Protein 4F25 (pdb70)

InterPro domains:
  IPR000504 RNA recognition motif domain [PF00076] (13-82)
  IPR000504 RNA recognition motif domain [PF00076] (101-167)
  IPR000504 RNA recognition motif domain [PF00076] (193-261)
  IPR000504 RNA recognition motif domain [PF00076] (296-363)
  IPR000504 RNA recognition motif domain [PS50102] (11-89)
  IPR000504 RNA recognition motif domain [PS50102] (99-175)
  IPR000504 RNA recognition motif domain [PS50102] (191-268)
  IPR000504 RNA recognition motif domain [PS50102] (294-370)
  IPR000504 RNA recognition motif domain [SM00360] (12-85)
  IPR000504 RNA recognition motif domain [SM00360] (100-171)
  IPR000504 RNA recognition motif domain [SM00360] (192-264)
  IPR000504 RNA recognition motif domain [SM00360] (295-366)
  IPR002004 Polyadenylate-binding protein/Hyperplastic disc protein, C-terminal [PF00658] (549-614)
  IPR002004 Polyadenylate-binding protein/Hyperplastic disc protein, C-terminal [PS51309] (542-619)
  IPR002004 Polyadenylate-binding protein/Hyperplastic disc protein, C-terminal [SM00517] (554-617)
  IPR003954 RNA recognition motif domain, eukaryotic-type [SM00361] (100-171)
  IPR003954 RNA recognition motif domain, eukaryotic-type [SM00361] (192-264)
  IPR003954 RNA recognition motif domain, eukaryotic-type [SM00361] (295-366)
  IPR006515 Polyadenylate binding protein, human types 1, 2, 3, 4 [TIGR01628] (11-615)
  IPR012677 Nucleotide-binding alpha-beta plait domain superfamily [G3DSA:3.30.70.330] (2-92)

B-factor: mean 39.49, std 15.29, range [21.18, 107.57]

Structure (mmCIF, N/CA/C/O backbone):
data_4F25
#
_entry.id   4F25
#
_cell.length_a   50.653
_cell.length_b   50.653
_cell.length_c   63.447
_cell.angle_alpha   90.00
_cell.angle_beta   90.00
_cell.angle_gamma   120.00
#
_symmetry.space_group_name_H-M   'P 31 2 1'
#
loop_
_entity.id
_entity.type
_entity.pdbx_description
1 polymer 'Polyadenylate-binding protein 1'
2 water water
#
loop_
_atom_site.group_PDB
_atom_site.id
_atom_site.type_symbol
_atom_site.label_atom_id
_atom_site.label_alt_id
_atom_site.label_comp_id
_atom_site.label_asym_id
_atom_site.label_entity_id
_atom_site.label_seq_id
_atom_site.pdbx_PDB_ins_code
_atom_site.Cartn_x
_atom_site.Cartn_y
_atom_site.Cartn_z
_atom_site.occupancy
_atom_site.B_iso_or_equiv
_atom_site.auth_seq_id
_atom_site.auth_comp_id
_atom_site.auth_asym_id
_atom_site.auth_atom_id
_atom_site.pdbx_PDB_model_num
ATOM 1 N N . SER A 1 5 ? 23.637 -27.621 8.728 1.00 42.13 98 SER A N 1
ATOM 2 C CA . SER A 1 5 ? 23.320 -26.555 7.727 1.00 39.84 98 SER A CA 1
ATOM 3 C C . SER A 1 5 ? 24.586 -25.828 7.274 1.00 37.81 98 SER A C 1
ATOM 4 O O . SER A 1 5 ? 25.518 -25.606 8.061 1.00 38.14 98 SER A O 1
ATOM 7 N N . GLY A 1 6 ? 24.608 -25.490 5.992 1.00 35.41 99 GLY A N 1
ATOM 8 C CA . GLY A 1 6 ? 25.707 -24.755 5.391 1.00 32.60 99 GLY A CA 1
ATOM 9 C C . GLY A 1 6 ? 25.348 -23.299 5.192 1.00 30.71 99 GLY A C 1
ATOM 10 O O . GLY A 1 6 ? 25.948 -22.633 4.365 1.00 30.13 99 GLY A O 1
ATOM 11 N N . ASN A 1 7 ? 24.377 -22.798 5.954 1.00 31.35 100 ASN A N 1
ATOM 12 C CA . ASN A 1 7 ? 23.919 -21.409 5.811 1.00 30.54 100 ASN A CA 1
ATOM 13 C C . ASN A 1 7 ? 24.747 -20.446 6.655 1.00 29.34 100 ASN A C 1
ATOM 14 O O . ASN A 1 7 ? 24.918 -20.674 7.852 1.00 29.62 100 ASN A O 1
ATOM 19 N N . ILE A 1 8 ? 25.246 -19.371 6.042 1.00 27.28 101 ILE A N 1
ATOM 20 C CA . ILE A 1 8 ? 25.923 -18.310 6.798 1.00 25.78 101 ILE A CA 1
ATOM 21 C C . ILE A 1 8 ? 25.286 -16.952 6.532 1.00 25.37 101 ILE A C 1
ATOM 22 O O . ILE A 1 8 ? 24.716 -16.743 5.468 1.00 24.33 101 ILE A O 1
ATOM 27 N N . PHE A 1 9 ? 25.354 -16.052 7.514 1.00 25.17 102 PHE A N 1
ATOM 28 C CA . PHE A 1 9 ? 25.035 -14.643 7.265 1.00 25.58 102 PHE A CA 1
ATOM 29 C C . PHE A 1 9 ? 26.288 -13.809 7.438 1.00 25.78 102 PHE A C 1
ATOM 30 O O . PHE A 1 9 ? 27.193 -14.180 8.194 1.00 25.79 102 PHE A O 1
ATOM 38 N N . ILE A 1 10 ? 26.336 -12.693 6.722 1.00 26.57 103 ILE A N 1
ATOM 39 C CA . ILE A 1 10 ? 27.509 -11.840 6.680 1.00 27.59 103 ILE A CA 1
ATOM 40 C C . ILE A 1 10 ? 26.986 -10.448 6.948 1.00 28.99 103 ILE A C 1
ATOM 41 O O . ILE A 1 10 ? 26.127 -9.968 6.208 1.00 29.90 103 ILE A O 1
ATOM 46 N N . LYS A 1 11 ? 27.511 -9.806 7.989 1.00 30.09 104 LYS A N 1
ATOM 47 C CA . LYS A 1 11 ? 27.002 -8.527 8.450 1.00 32.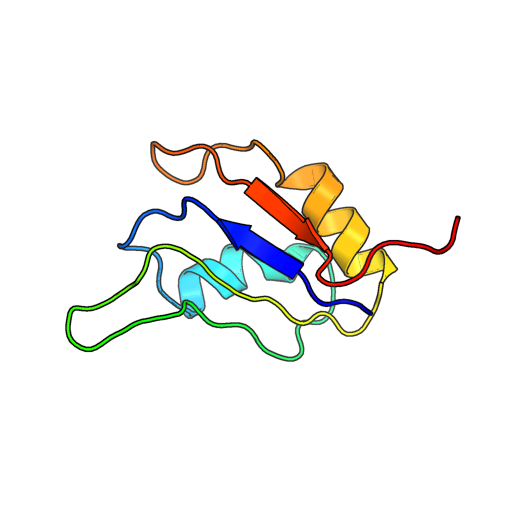01 104 LYS A CA 1
ATOM 48 C C . LYS A 1 11 ? 28.071 -7.457 8.321 1.00 33.74 104 LYS A C 1
ATOM 49 O O . LYS A 1 11 ? 29.260 -7.761 8.220 1.00 32.68 104 LYS A O 1
ATOM 55 N N . ASN A 1 12 ? 27.632 -6.199 8.294 1.00 36.75 105 ASN A N 1
ATOM 56 C CA . ASN A 1 12 ? 28.535 -5.069 8.124 1.00 39.47 105 ASN A CA 1
ATOM 57 C C . ASN A 1 12 ? 29.263 -5.058 6.772 1.00 39.57 105 ASN A C 1
ATOM 58 O O . ASN A 1 12 ? 30.417 -4.622 6.672 1.00 40.37 105 ASN A O 1
ATOM 63 N N . LEU A 1 13 ? 28.570 -5.544 5.740 1.00 39.62 106 LEU A N 1
ATOM 64 C CA . LEU A 1 13 ? 29.009 -5.429 4.350 1.00 40.36 106 LEU A CA 1
ATOM 65 C C . LEU A 1 13 ? 28.915 -4.006 3.861 1.00 42.89 106 LEU A C 1
ATOM 66 O O . LEU A 1 13 ? 27.917 -3.328 4.123 1.00 44.29 106 LEU A O 1
ATOM 71 N N . ASP A 1 14 ? 29.932 -3.567 3.121 1.00 44.26 107 ASP A N 1
ATOM 72 C CA . ASP A 1 14 ? 29.845 -2.316 2.372 1.00 46.92 107 ASP A CA 1
ATOM 73 C C . ASP A 1 14 ? 28.638 -2.429 1.431 1.00 46.83 107 ASP A C 1
ATOM 74 O O . ASP A 1 14 ? 28.398 -3.487 0.836 1.00 44.94 107 ASP A O 1
ATOM 79 N N . LYS A 1 15 ? 27.874 -1.348 1.318 1.00 48.75 108 LYS A N 1
ATOM 80 C CA . LYS A 1 15 ? 26.602 -1.377 0.588 1.00 49.49 108 LYS A CA 1
ATOM 81 C C . LYS A 1 15 ? 26.778 -1.378 -0.928 1.00 49.67 108 LYS A C 1
ATOM 82 O O . LYS A 1 15 ? 25.801 -1.545 -1.663 1.00 50.26 108 LYS A O 1
ATOM 88 N N . SER A 1 16 ? 28.017 -1.190 -1.385 1.00 49.76 109 SER A N 1
ATOM 89 C CA . SER A 1 16 ? 28.348 -1.304 -2.806 1.00 50.09 109 SER A CA 1
ATOM 90 C C . SER A 1 16 ? 28.605 -2.748 -3.257 1.00 47.71 109 SER A C 1
ATOM 91 O O . SER A 1 16 ? 28.724 -2.993 -4.459 1.00 48.34 109 SER A O 1
ATOM 94 N N . ILE A 1 17 ? 28.710 -3.693 -2.318 1.00 45.28 110 ILE A N 1
ATOM 95 C CA . ILE A 1 17 ? 28.845 -5.120 -2.678 1.00 43.16 110 ILE A CA 1
ATOM 96 C C . ILE A 1 17 ? 27.504 -5.631 -3.182 1.00 42.00 110 ILE A C 1
ATOM 97 O O . ILE A 1 17 ? 26.481 -5.437 -2.532 1.00 42.53 110 ILE A O 1
ATOM 102 N N . ASP A 1 18 ? 27.519 -6.242 -4.364 1.00 40.74 111 ASP A N 1
ATOM 103 C CA . ASP A 1 18 ? 26.330 -6.820 -4.966 1.00 39.49 111 ASP A CA 1
ATOM 104 C C . ASP A 1 18 ? 26.426 -8.345 -4.930 1.00 36.52 111 ASP A C 1
ATOM 105 O O . ASP A 1 18 ? 27.411 -8.875 -4.425 1.00 34.25 111 ASP A O 1
ATOM 110 N N . ASN A 1 19 ? 25.417 -9.046 -5.454 1.00 35.60 112 ASN A N 1
ATOM 111 C CA . ASN A 1 19 ? 25.403 -10.517 -5.396 1.00 33.72 112 ASN A CA 1
ATOM 112 C C . ASN A 1 19 ? 26.641 -11.184 -6.017 1.00 32.97 112 ASN A C 1
ATOM 113 O O . ASN A 1 19 ? 27.168 -12.150 -5.467 1.00 31.12 112 ASN A O 1
ATOM 118 N N . LYS A 1 20 ? 27.098 -10.666 -7.158 1.00 34.16 113 LYS A N 1
ATOM 119 C CA . LYS A 1 20 ? 28.253 -11.244 -7.849 1.00 34.34 113 LYS A CA 1
ATOM 120 C C . LYS A 1 20 ? 29.551 -11.071 -7.056 1.00 33.23 113 LYS A C 1
ATOM 121 O O . LYS A 1 20 ? 30.358 -11.996 -6.988 1.00 31.76 113 LYS A O 1
ATOM 127 N N . ALA A 1 21 ? 29.751 -9.883 -6.484 1.00 33.85 114 ALA A N 1
ATOM 128 C CA . ALA A 1 21 ? 30.872 -9.636 -5.580 1.00 33.65 114 ALA A CA 1
ATOM 129 C C . ALA A 1 21 ? 30.821 -10.554 -4.350 1.00 32.14 114 ALA A C 1
ATOM 130 O O . ALA A 1 21 ? 31.847 -11.072 -3.929 1.00 30.75 114 ALA A O 1
ATOM 132 N N . LEU A 1 22 ? 29.628 -10.772 -3.791 1.00 31.87 115 LEU A N 1
ATOM 133 C CA . LEU A 1 22 ? 29.465 -11.706 -2.668 1.00 30.60 115 LEU A CA 1
ATOM 134 C C . LEU A 1 22 ? 29.843 -13.132 -3.063 1.00 29.94 115 LEU A C 1
ATOM 135 O O . LEU A 1 22 ? 30.600 -13.799 -2.338 1.00 28.94 115 LEU A O 1
ATOM 140 N N . TYR A 1 23 ? 29.341 -13.583 -4.218 1.00 30.03 116 TYR A N 1
ATOM 141 C CA . TYR A 1 23 ? 29.669 -14.913 -4.752 1.00 29.28 116 TYR A CA 1
ATOM 142 C C . TYR A 1 23 ? 31.169 -15.035 -4.913 1.00 29.64 116 TYR A C 1
ATOM 143 O O . TYR A 1 23 ? 31.758 -16.030 -4.500 1.00 28.96 116 TYR A O 1
ATOM 152 N N . ASP A 1 24 ? 31.780 -14.033 -5.542 1.00 30.85 117 ASP A N 1
ATOM 153 C CA . ASP A 1 24 ? 33.229 -14.045 -5.746 1.00 32.09 117 ASP A CA 1
ATOM 154 C C . ASP A 1 24 ? 34.028 -14.137 -4.439 1.00 31.56 117 ASP A C 1
ATOM 155 O O . ASP A 1 24 ? 35.079 -14.752 -4.407 1.00 32.67 117 ASP A O 1
ATOM 160 N N . THR A 1 25 ? 33.525 -13.532 -3.372 1.00 31.18 118 THR A N 1
ATOM 161 C CA . THR A 1 25 ? 34.193 -13.579 -2.068 1.00 30.49 118 THR A CA 1
ATOM 162 C C . THR A 1 25 ? 34.079 -14.976 -1.410 1.00 28.90 118 THR A C 1
ATOM 163 O O . THR A 1 25 ? 35.012 -15.441 -0.746 1.00 29.58 118 THR A O 1
ATOM 167 N N . PHE A 1 26 ? 32.953 -15.645 -1.604 1.00 25.41 119 PHE A N 1
ATOM 168 C CA . PHE A 1 26 ? 32.672 -16.880 -0.850 1.00 24.07 119 PHE A CA 1
ATOM 169 C C . PHE A 1 26 ? 32.758 -18.202 -1.617 1.00 22.91 119 PHE A C 1
ATOM 170 O O . PHE A 1 26 ? 32.759 -19.279 -1.001 1.00 21.94 119 PHE A O 1
ATOM 178 N N . SER A 1 27 ? 32.885 -18.134 -2.943 1.00 22.90 120 SER A N 1
ATOM 179 C CA . SER A 1 27 ? 32.907 -19.346 -3.782 1.00 23.13 120 SER A CA 1
ATOM 180 C C . SER A 1 27 ? 34.135 -20.214 -3.522 1.00 23.45 120 SER A C 1
ATOM 181 O O . SER A 1 27 ? 34.119 -21.421 -3.810 1.00 23.21 120 SER A O 1
ATOM 184 N N . ALA A 1 28 ? 35.184 -19.597 -2.975 1.00 22.95 121 ALA A N 1
ATOM 185 C CA . ALA A 1 28 ? 36.385 -20.327 -2.548 1.00 24.63 121 ALA A CA 1
ATOM 186 C C . ALA A 1 28 ? 36.106 -21.534 -1.625 1.00 24.41 121 ALA A C 1
ATOM 187 O O . ALA A 1 28 ? 36.772 -22.570 -1.737 1.00 24.88 121 ALA A O 1
ATOM 189 N N . PHE A 1 29 ? 35.123 -21.397 -0.732 1.00 23.48 122 PHE A N 1
ATOM 190 C CA . PHE A 1 29 ? 35.006 -22.282 0.443 1.00 23.23 122 PHE A CA 1
ATOM 191 C C . PHE A 1 29 ? 34.204 -23.556 0.208 1.00 23.88 122 PHE A C 1
ATOM 192 O O . PHE A 1 29 ? 34.319 -24.527 0.966 1.00 24.55 122 PHE A O 1
ATOM 200 N N . GLY A 1 30 ? 33.412 -23.574 -0.855 1.00 23.45 123 GLY A N 1
ATOM 201 C CA . GLY A 1 30 ? 32.590 -24.740 -1.148 1.00 24.92 123 GLY A CA 1
ATOM 202 C C . GLY A 1 30 ? 31.593 -24.459 -2.238 1.00 25.64 123 GLY A C 1
ATOM 203 O O . GLY A 1 30 ? 31.598 -23.390 -2.851 1.00 25.16 123 GLY A O 1
ATOM 204 N N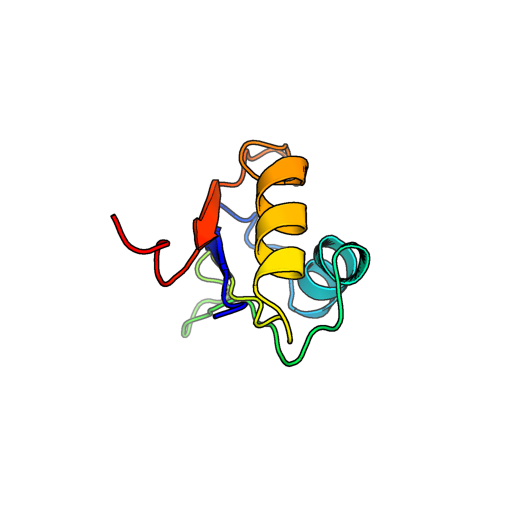 . ASN A 1 31 ? 30.747 -25.442 -2.489 1.00 26.20 124 ASN A N 1
ATOM 205 C CA . ASN A 1 31 ? 29.691 -25.328 -3.469 1.00 28.15 124 ASN A CA 1
ATOM 206 C C . ASN A 1 31 ? 28.606 -24.415 -2.938 1.00 26.87 124 ASN A C 1
ATOM 207 O O . ASN A 1 31 ? 28.027 -24.692 -1.894 1.00 27.24 124 ASN A O 1
ATOM 212 N N . ILE A 1 32 ? 28.337 -23.333 -3.663 1.00 26.51 125 ILE A N 1
ATOM 213 C CA . ILE A 1 32 ? 27.311 -22.366 -3.258 1.00 25.47 125 ILE A CA 1
ATOM 214 C C . ILE A 1 32 ? 25.998 -22.695 -3.981 1.00 26.46 125 ILE A C 1
ATOM 215 O O . ILE A 1 32 ? 25.955 -22.786 -5.220 1.00 26.53 125 ILE A O 1
ATOM 220 N N . LEU A 1 33 ? 24.951 -22.881 -3.182 1.00 26.72 126 LEU A N 1
ATOM 221 C CA . LEU A 1 33 ? 23.596 -23.137 -3.660 1.00 28.24 126 LEU A CA 1
ATOM 222 C C . LEU A 1 33 ? 22.884 -21.837 -3.995 1.00 28.40 126 LEU A C 1
ATOM 223 O O . LEU A 1 33 ? 22.219 -21.723 -5.023 1.00 28.79 126 LEU A O 1
ATOM 228 N N . SER A 1 34 ? 22.990 -20.869 -3.096 1.00 27.38 127 SER A N 1
ATOM 229 C CA . SER A 1 34 ? 22.459 -19.549 -3.384 1.00 28.54 127 SER A CA 1
ATOM 230 C C . SER A 1 34 ? 23.202 -18.520 -2.567 1.00 28.43 127 SER A C 1
ATOM 231 O O . SER A 1 34 ? 23.868 -18.837 -1.571 1.00 26.65 127 SER A O 1
ATOM 234 N N . CYS A 1 35 ? 23.087 -17.271 -2.979 1.00 30.27 128 CYS A 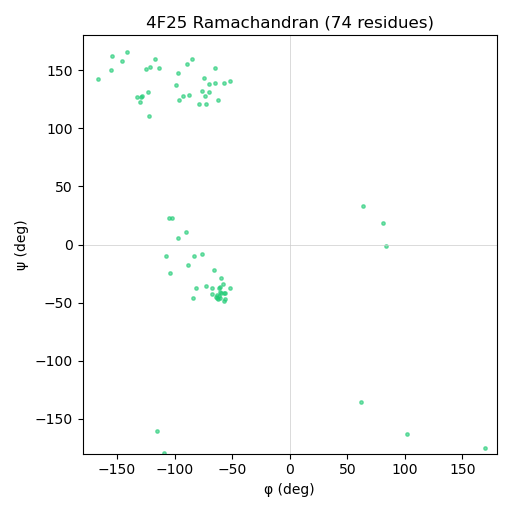N 1
ATOM 235 C CA . CYS A 1 35 ? 23.645 -16.217 -2.170 1.00 32.71 128 CYS A CA 1
ATOM 236 C C . CYS A 1 35 ? 23.125 -14.898 -2.626 1.00 33.14 128 CYS A C 1
ATOM 237 O O . CYS A 1 35 ? 22.902 -14.678 -3.814 1.00 34.78 128 CYS A O 1
ATOM 240 N N . LYS A 1 36 ? 22.885 -14.027 -1.666 1.00 32.85 129 LYS A N 1
ATOM 241 C CA . LYS A 1 36 ? 22.264 -12.763 -1.972 1.00 33.76 129 LYS A CA 1
ATOM 242 C C . LYS A 1 36 ? 22.607 -11.723 -0.941 1.00 33.35 129 LYS A C 1
ATOM 243 O O . LYS A 1 36 ? 22.836 -12.041 0.228 1.00 31.86 129 LYS A O 1
ATOM 249 N N . VAL A 1 37 ? 22.638 -10.479 -1.399 1.00 34.08 130 VAL A N 1
ATOM 250 C CA . VAL A 1 37 ? 22.697 -9.332 -0.530 1.00 34.47 130 VAL A CA 1
ATOM 251 C C . VAL A 1 37 ? 21.256 -8.905 -0.299 1.00 36.73 130 VAL A C 1
ATOM 252 O O . VAL A 1 37 ? 20.501 -8.717 -1.252 1.00 37.14 130 VAL A O 1
ATOM 256 N N . VAL A 1 38 ? 20.870 -8.761 0.964 1.00 37.50 131 VAL A N 1
ATOM 257 C CA . VAL A 1 38 ? 19.504 -8.348 1.273 1.00 39.91 131 VAL A CA 1
ATOM 258 C C . VAL A 1 38 ? 19.328 -6.843 1.024 1.00 42.32 131 VAL A C 1
ATOM 259 O O . VAL A 1 38 ? 20.163 -6.022 1.442 1.00 42.78 131 VAL A O 1
ATOM 263 N N . CYS A 1 39 ? 18.245 -6.502 0.324 1.00 44.44 132 CYS A N 1
ATOM 264 C CA A CYS A 1 39 ? 17.972 -5.113 -0.019 0.50 46.88 132 CYS A CA 1
ATOM 265 C CA B CYS A 1 39 ? 17.960 -5.124 -0.085 0.50 46.80 132 CYS A CA 1
ATOM 266 C C . CYS A 1 39 ? 16.511 -4.742 0.194 1.00 49.28 132 CYS A C 1
ATOM 267 O O . CYS A 1 39 ? 15.627 -5.600 0.175 1.00 49.40 132 CYS A O 1
ATOM 272 N N . ASP A 1 40 ? 16.276 -3.450 0.427 1.00 51.90 133 ASP A N 1
ATOM 273 C CA . ASP A 1 40 ? 14.930 -2.914 0.584 1.00 55.00 133 ASP A CA 1
ATOM 274 C C . ASP A 1 40 ? 14.675 -1.948 -0.571 1.00 57.27 133 ASP A C 1
ATOM 275 O O . ASP A 1 40 ? 15.380 -1.999 -1.585 1.00 56.37 133 ASP A O 1
ATOM 280 N N . GLU A 1 41 ? 13.690 -1.063 -0.418 1.00 60.47 134 GLU A N 1
ATOM 281 C CA . GLU A 1 41 ? 13.340 -0.107 -1.472 1.00 63.25 134 GLU A CA 1
ATOM 282 C C . GLU A 1 41 ? 14.515 0.812 -1.830 1.00 63.38 134 GLU A C 1
ATOM 283 O O . GLU A 1 41 ? 14.623 1.278 -2.970 1.00 64.84 134 GLU A O 1
ATOM 289 N N . ASN A 1 42 ? 15.388 1.060 -0.855 1.00 62.32 135 ASN A N 1
ATOM 290 C CA . ASN A 1 42 ? 16.474 2.026 -1.004 1.00 62.80 135 ASN A CA 1
ATOM 291 C C . ASN A 1 42 ? 17.858 1.412 -1.205 1.00 59.96 135 ASN A C 1
ATOM 292 O O . ASN A 1 42 ? 18.869 2.058 -0.917 1.00 60.64 135 ASN A O 1
ATOM 297 N N . GLY A 1 43 ? 17.900 0.173 -1.690 1.00 57.25 136 GLY A N 1
ATOM 298 C CA . GLY A 1 43 ? 19.159 -0.489 -2.022 1.00 54.07 136 GLY A CA 1
ATOM 299 C C . GLY A 1 43 ? 19.602 -1.486 -0.966 1.00 51.36 136 GLY A C 1
ATOM 300 O O . GLY A 1 43 ? 18.801 -1.900 -0.115 1.00 51.28 136 GLY A O 1
ATOM 301 N N . SER A 1 44 ? 20.881 -1.861 -1.015 1.00 48.68 137 SER A N 1
ATOM 302 C CA . SER A 1 44 ? 21.456 -2.827 -0.072 1.00 45.71 137 SER A CA 1
ATOM 303 C C . SER A 1 44 ? 21.170 -2.447 1.382 1.00 45.80 137 SER A C 1
ATOM 304 O O . SER A 1 44 ? 21.196 -1.266 1.756 1.00 47.15 137 SER A O 1
ATOM 307 N N . LYS A 1 45 ? 20.878 -3.459 2.188 1.00 43.56 138 LYS A N 1
ATOM 308 C CA . LYS A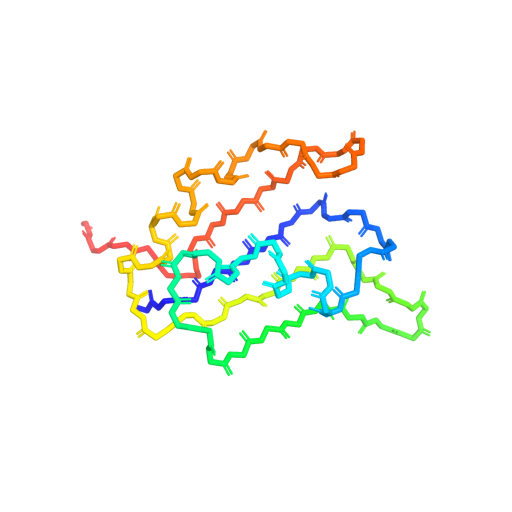 1 45 ? 20.701 -3.264 3.617 1.00 43.68 138 LYS A CA 1
ATOM 309 C C . LYS A 1 45 ? 21.989 -3.600 4.394 1.00 41.24 138 LYS A C 1
ATOM 310 O O . LYS A 1 45 ? 22.020 -3.572 5.629 1.00 41.84 138 LYS A O 1
ATOM 316 N N . GLY A 1 46 ? 23.059 -3.887 3.660 1.00 42.00 139 GLY A N 1
ATOM 317 C CA . GLY A 1 46 ? 24.377 -4.052 4.272 1.00 39.97 139 GLY A CA 1
ATOM 318 C C . GLY A 1 46 ? 24.632 -5.407 4.895 1.00 37.21 139 GLY A C 1
ATOM 319 O O . GLY A 1 46 ? 25.540 -5.548 5.733 1.00 37.51 139 GLY A O 1
ATOM 320 N N . TYR A 1 47 ? 23.832 -6.405 4.513 1.00 35.09 140 TYR A N 1
ATOM 321 C CA A TYR A 1 47 ? 24.102 -7.779 4.930 0.50 32.58 140 TYR A CA 1
ATOM 322 C CA B TYR A 1 47 ? 24.072 -7.786 4.952 0.50 32.97 140 TYR A CA 1
ATOM 323 C C . TYR A 1 47 ? 23.756 -8.802 3.857 1.00 31.57 140 TYR A C 1
ATOM 324 O O . TYR A 1 47 ? 23.018 -8.508 2.924 1.00 32.10 140 TYR A O 1
ATOM 341 N N . GLY A 1 48 ? 24.334 -10.000 3.979 1.00 30.38 141 GLY A N 1
ATOM 342 C CA . GLY A 1 48 ? 24.150 -11.015 2.968 1.00 29.50 141 GLY A CA 1
ATOM 343 C C . GLY A 1 48 ? 24.007 -12.407 3.522 1.00 28.37 141 GLY A C 1
ATOM 344 O O . GLY A 1 48 ? 24.274 -12.662 4.704 1.00 27.39 141 GLY A O 1
ATOM 345 N N . PHE A 1 49 ? 23.545 -13.296 2.650 1.00 28.27 142 PHE A N 1
ATOM 346 C CA A PHE A 1 49 ? 23.351 -14.706 2.990 0.50 27.28 142 PHE A CA 1
ATOM 347 C CA B PHE A 1 49 ? 23.357 -14.688 2.992 0.50 27.77 142 PHE A CA 1
ATOM 348 C C . PHE A 1 49 ? 24.086 -15.548 1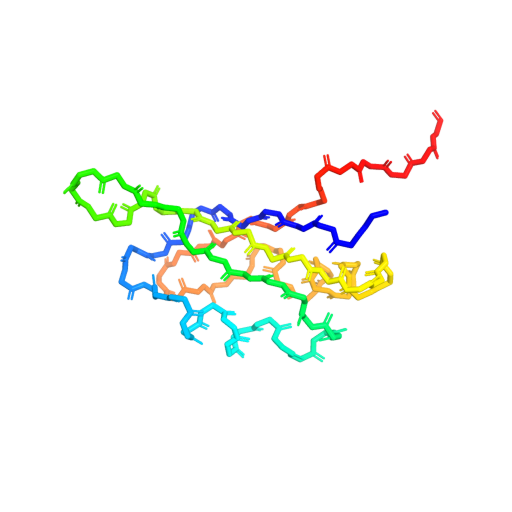.956 1.00 26.74 142 PHE A C 1
ATOM 349 O O . PHE A 1 49 ? 24.062 -15.236 0.762 1.00 26.97 142 PHE A O 1
ATOM 364 N N . VAL A 1 50 ? 24.735 -16.610 2.408 1.00 25.05 143 VAL A N 1
ATOM 365 C CA . VAL A 1 50 ? 25.323 -17.585 1.486 1.00 24.43 143 VAL A CA 1
ATOM 366 C C . VAL A 1 50 ? 24.906 -18.956 1.998 1.00 24.28 143 VAL A C 1
ATOM 367 O O . VAL A 1 50 ? 25.084 -19.270 3.181 1.00 24.14 143 VAL A O 1
ATOM 371 N N . HIS A 1 51 ? 24.318 -19.738 1.104 1.00 25.02 144 HIS A N 1
ATOM 372 C CA A HIS A 1 51 ? 23.891 -21.103 1.408 0.50 26.22 144 HIS A CA 1
ATOM 373 C CA B HIS A 1 51 ? 23.902 -21.096 1.413 0.50 26.46 144 HIS A CA 1
ATOM 374 C C . HIS A 1 51 ? 24.864 -22.078 0.763 1.00 26.17 144 HIS A C 1
ATOM 375 O O . HIS A 1 51 ? 24.851 -22.257 -0.460 1.00 26.99 144 HIS A O 1
ATOM 388 N N . PHE A 1 52 ? 25.735 -22.695 1.567 1.00 26.66 145 PHE A N 1
ATOM 389 C CA . PHE A 1 52 ? 26.639 -23.707 1.023 1.00 26.58 145 PHE A CA 1
ATOM 390 C C . PHE A 1 52 ? 25.953 -25.050 1.096 1.00 28.60 145 PHE A C 1
ATOM 391 O O . PHE A 1 52 ? 25.102 -25.269 1.949 1.00 29.98 145 PHE A O 1
ATOM 399 N N . GLU A 1 53 ? 26.370 -25.964 0.229 1.00 29.46 146 GLU A N 1
ATOM 400 C CA . GLU A 1 53 ? 25.906 -27.352 0.266 1.00 32.05 146 GLU A CA 1
ATOM 401 C C . GLU A 1 53 ? 26.272 -28.070 1.585 1.00 32.33 146 GLU A C 1
ATOM 402 O O . GLU A 1 53 ? 25.491 -28.868 2.097 1.00 34.30 146 GLU A O 1
ATOM 408 N N . THR A 1 54 ? 27.460 -27.792 2.131 1.00 30.77 147 THR A N 1
ATOM 409 C CA . THR A 1 54 ? 27.900 -28.456 3.355 1.00 31.51 147 THR A CA 1
ATOM 410 C C . THR A 1 54 ? 28.219 -27.535 4.526 1.00 30.73 147 THR A C 1
ATOM 411 O O . THR A 1 54 ? 28.606 -26.366 4.344 1.00 27.88 147 THR A O 1
ATOM 415 N N . GLN A 1 55 ? 28.057 -28.094 5.726 1.00 32.59 148 GLN A N 1
ATOM 416 C CA . GLN A 1 55 ? 28.451 -27.450 6.980 1.00 33.80 148 GLN A CA 1
ATOM 417 C C . GLN A 1 55 ? 29.946 -27.137 7.017 1.00 31.55 148 GLN A C 1
ATOM 418 O O . GLN A 1 55 ? 30.349 -26.062 7.454 1.00 30.21 148 GLN A O 1
ATOM 424 N N . GLU A 1 56 ? 30.765 -28.073 6.540 1.00 31.59 149 GLU A N 1
ATOM 425 C CA . GLU A 1 56 ? 32.212 -27.880 6.536 1.00 30.54 149 GLU A CA 1
ATOM 426 C C . GLU A 1 56 ? 32.620 -26.671 5.700 1.00 28.14 149 GLU A C 1
ATOM 427 O O . GLU A 1 56 ? 33.553 -25.946 6.071 1.00 27.48 149 GLU A O 1
ATOM 433 N N . ALA A 1 57 ? 31.912 -26.435 4.592 1.00 26.81 150 ALA A N 1
ATOM 434 C CA . ALA A 1 57 ? 32.194 -25.258 3.759 1.00 25.73 150 ALA A CA 1
ATOM 435 C C . ALA A 1 57 ? 31.921 -23.980 4.525 1.00 25.03 150 ALA A C 1
ATOM 436 O O . ALA A 1 57 ? 32.721 -23.040 4.470 1.00 24.65 150 ALA A O 1
ATOM 438 N N . ALA A 1 58 ? 30.778 -23.945 5.214 1.00 25.48 151 ALA A N 1
ATOM 439 C CA . ALA A 1 58 ? 30.415 -22.798 6.071 1.00 25.48 151 ALA A CA 1
ATOM 440 C C . ALA A 1 58 ? 31.487 -22.515 7.143 1.00 25.87 151 ALA A C 1
ATOM 441 O O . ALA A 1 58 ? 31.840 -21.354 7.390 1.00 25.51 151 ALA A O 1
ATOM 443 N N . GLU A 1 59 ? 32.024 -23.575 7.748 1.00 26.45 152 GLU A N 1
ATOM 444 C CA . GLU A 1 59 ? 33.045 -23.436 8.781 1.00 27.68 152 GLU A CA 1
ATOM 445 C C . GLU A 1 59 ? 34.346 -22.898 8.203 1.00 26.28 152 GLU A C 1
ATOM 446 O O . GLU A 1 59 ? 35.020 -22.114 8.852 1.00 26.68 152 GLU A O 1
ATOM 452 N N . ARG A 1 60 ? 34.696 -23.330 6.987 1.00 25.38 153 ARG A N 1
ATOM 453 C CA . ARG A 1 60 ? 35.881 -22.813 6.292 1.00 23.61 153 ARG A CA 1
ATOM 454 C C . ARG A 1 60 ? 35.703 -21.324 6.011 1.00 23.34 153 ARG A C 1
ATOM 455 O O . ARG A 1 60 ? 36.627 -20.535 6.198 1.00 22.92 153 ARG A O 1
ATOM 463 N N . ALA A 1 61 ? 34.508 -20.946 5.562 1.00 21.30 154 ALA A N 1
ATOM 464 C CA . ALA A 1 61 ? 34.202 -19.528 5.281 1.00 22.74 154 ALA A CA 1
ATOM 465 C C . ALA A 1 61 ? 34.329 -18.643 6.533 1.00 23.43 154 ALA A C 1
ATOM 466 O O . ALA A 1 61 ? 34.922 -17.540 6.494 1.00 24.44 154 ALA A O 1
ATOM 468 N N . ILE A 1 62 ? 33.767 -19.122 7.640 1.00 25.20 155 ILE A N 1
ATOM 469 C CA . ILE A 1 62 ? 33.821 -18.404 8.928 1.00 26.76 155 ILE A CA 1
ATOM 470 C C . ILE A 1 62 ? 35.260 -18.271 9.402 1.00 28.78 155 ILE A C 1
ATOM 471 O O . ILE A 1 62 ? 35.689 -17.185 9.797 1.00 29.43 155 ILE A O 1
ATOM 476 N N . GLU A 1 63 ? 36.012 -19.367 9.332 1.00 30.03 156 GLU A N 1
ATOM 477 C CA . GLU A 1 63 ? 37.401 -19.373 9.787 1.00 32.92 156 GLU A CA 1
ATOM 478 C C . GLU A 1 63 ? 38.203 -18.287 9.068 1.00 33.81 156 GLU A C 1
ATOM 479 O O . GLU A 1 63 ? 38.937 -17.534 9.696 1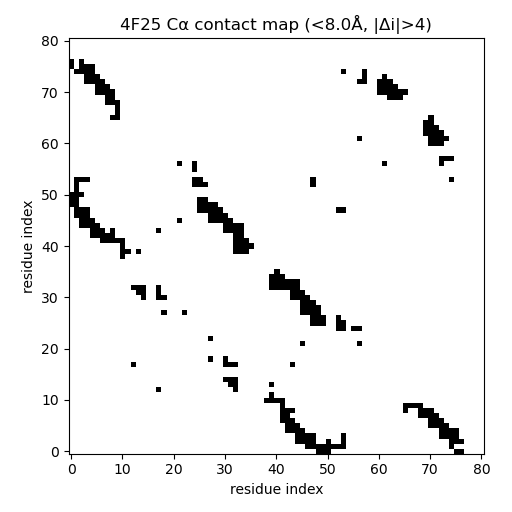.00 34.31 156 GLU A O 1
ATOM 485 N N . LYS A 1 64 ? 38.047 -18.205 7.749 1.00 25.86 157 LYS A N 1
ATOM 486 C CA . LYS A 1 64 ? 38.849 -17.288 6.931 1.00 28.69 157 LYS A CA 1
ATOM 487 C C . LYS A 1 64 ? 38.331 -15.844 6.933 1.00 28.09 157 LYS A C 1
ATOM 488 O O . LYS A 1 64 ? 39.124 -14.904 6.917 1.00 30.33 157 LYS A O 1
ATOM 494 N N . MET A 1 65 ? 37.015 -15.673 6.937 1.00 26.74 158 MET A N 1
ATOM 495 C CA . MET A 1 65 ? 36.394 -14.371 6.645 1.00 27.35 158 MET A CA 1
ATOM 496 C C . MET A 1 65 ? 35.843 -13.598 7.840 1.00 26.70 158 MET A C 1
ATOM 497 O O . MET A 1 65 ? 35.681 -12.368 7.762 1.00 28.30 158 MET A O 1
ATOM 502 N N . ASN A 1 66 ? 35.508 -14.296 8.924 1.00 25.93 159 ASN A N 1
ATOM 503 C CA . ASN A 1 66 ? 34.942 -13.612 10.092 1.00 26.04 159 ASN A CA 1
ATOM 504 C C . ASN A 1 66 ? 35.961 -12.609 10.657 1.00 28.55 159 ASN A C 1
ATOM 505 O O . ASN A 1 66 ? 37.093 -12.974 10.958 1.00 29.18 159 ASN A O 1
ATOM 510 N N . GLY A 1 67 ? 35.554 -11.346 10.763 1.00 30.20 160 GLY A N 1
ATOM 511 C CA . GLY A 1 67 ? 36.421 -10.293 11.285 1.00 34.33 160 GLY A CA 1
ATOM 512 C C . GLY A 1 67 ? 37.374 -9.654 10.292 1.00 38.10 160 GLY A C 1
ATOM 513 O O . GLY A 1 67 ? 38.118 -8.732 10.651 1.00 40.75 160 GLY A O 1
ATOM 514 N N . MET A 1 68 ? 37.353 -10.128 9.047 1.00 38.75 161 MET A N 1
ATOM 515 C CA A MET A 1 68 ? 38.257 -9.639 8.001 0.50 42.96 161 MET A CA 1
ATOM 516 C CA B MET A 1 68 ? 38.270 -9.616 8.029 0.50 42.94 161 MET A CA 1
ATOM 517 C C . MET A 1 68 ? 37.761 -8.328 7.379 1.00 45.88 161 MET A C 1
ATOM 518 O O . MET A 1 68 ? 36.570 -8.005 7.451 1.00 44.47 161 MET A O 1
ATOM 527 N N . LEU A 1 69 ? 38.681 -7.588 6.768 1.00 51.32 162 LEU A N 1
ATOM 528 C CA . LEU A 1 69 ? 38.355 -6.362 6.047 1.00 56.47 162 LEU A CA 1
ATOM 529 C C . LEU A 1 69 ? 37.780 -6.659 4.663 1.00 57.57 162 LEU A C 1
ATOM 530 O O . LEU A 1 69 ? 38.413 -7.323 3.841 1.00 59.05 162 LEU A O 1
ATOM 535 N N . LEU A 1 70 ? 36.561 -6.182 4.431 1.00 57.80 163 LEU A N 1
ATOM 536 C CA . LEU A 1 70 ? 35.973 -6.148 3.103 1.00 60.95 163 LEU A CA 1
ATOM 537 C C . LEU A 1 70 ? 35.641 -4.678 2.855 1.00 66.69 163 LEU A C 1
ATOM 538 O O . LEU A 1 70 ? 34.750 -4.113 3.500 1.00 65.71 163 LEU A O 1
ATOM 543 N N . ASN A 1 71 ? 36.383 -4.061 1.936 1.00 73.46 164 ASN A N 1
ATOM 544 C CA . ASN A 1 71 ? 36.451 -2.603 1.821 1.00 80.47 164 ASN A CA 1
ATOM 545 C C . ASN A 1 71 ? 37.026 -2.019 3.115 1.00 79.67 164 ASN A C 1
ATOM 546 O O . ASN A 1 71 ? 38.004 -2.549 3.642 1.00 77.74 164 ASN A O 1
ATOM 551 N N . ASP A 1 72 ? 36.425 -0.953 3.635 1.00 81.89 165 ASP A N 1
ATOM 552 C CA . ASP A 1 72 ? 36.928 -0.305 4.854 1.00 82.50 165 ASP A CA 1
ATOM 553 C C . ASP A 1 72 ? 36.317 -0.874 6.139 1.00 74.95 165 ASP A C 1
ATOM 554 O O . ASP A 1 72 ? 36.515 -0.321 7.227 1.00 75.94 165 ASP A O 1
ATOM 559 N N . ARG A 1 73 ? 35.603 -1.990 6.014 1.00 68.18 166 ARG A N 1
ATOM 560 C CA . ARG A 1 73 ? 34.681 -2.431 7.046 1.00 62.47 166 ARG A CA 1
ATOM 561 C C . ARG A 1 73 ? 34.936 -3.890 7.424 1.00 55.52 166 ARG A C 1
ATOM 562 O O . ARG A 1 73 ? 34.984 -4.757 6.551 1.00 53.56 166 ARG A O 1
ATOM 570 N N . LYS A 1 74 ? 35.112 -4.156 8.718 1.00 52.41 167 LYS A N 1
ATOM 571 C CA . LYS A 1 74 ? 35.241 -5.530 9.199 1.00 47.26 167 LYS A CA 1
ATOM 572 C C . LYS A 1 74 ? 33.887 -6.195 9.064 1.00 43.20 167 LYS A C 1
ATOM 573 O O . LYS A 1 74 ? 32.861 -5.627 9.467 1.00 43.78 167 LYS A O 1
ATOM 579 N N . VAL A 1 75 ? 33.874 -7.382 8.473 1.00 39.80 168 VAL A N 1
ATOM 580 C CA . VAL A 1 75 ? 32.638 -8.125 8.376 1.00 36.43 168 VAL A CA 1
ATOM 581 C C . VAL A 1 75 ? 32.557 -9.148 9.493 1.00 33.49 168 VAL A C 1
ATOM 582 O O . VAL A 1 75 ? 33.577 -9.701 9.945 1.00 32.95 168 VAL A O 1
ATOM 586 N N . PHE A 1 76 ? 31.330 -9.396 9.929 1.00 32.01 169 PHE A N 1
ATOM 587 C CA . PHE A 1 76 ? 31.039 -10.534 10.767 1.00 29.73 169 PHE A CA 1
ATOM 588 C C . PHE A 1 76 ? 30.486 -11.630 9.853 1.00 27.92 169 PHE A C 1
ATOM 589 O O . PHE A 1 76 ? 29.682 -11.340 8.958 1.00 28.47 169 PHE A O 1
ATOM 597 N N . VAL A 1 77 ? 30.933 -12.867 10.070 1.00 25.92 170 VAL A N 1
ATOM 598 C CA . VAL A 1 77 ? 30.398 -14.046 9.385 1.00 24.89 170 VAL A CA 1
ATOM 599 C C . VAL A 1 77 ? 30.016 -15.097 10.450 1.00 25.43 170 VAL A C 1
ATOM 600 O O . VAL A 1 77 ? 30.822 -15.413 11.337 1.00 24.63 170 VAL A O 1
ATOM 604 N N . GLY A 1 78 ? 28.782 -15.601 10.384 1.00 28.19 171 GLY A N 1
ATOM 605 C CA . GLY A 1 78 ? 28.311 -16.565 11.374 1.00 30.92 171 GLY A CA 1
ATOM 606 C C . GLY A 1 78 ? 27.370 -17.597 10.793 1.00 29.20 171 GLY A C 1
ATOM 607 O O . GLY A 1 78 ? 26.794 -17.373 9.739 1.00 27.33 171 GLY A O 1
ATOM 608 N N . ARG A 1 79 ? 27.244 -18.740 11.462 1.00 31.78 172 ARG A N 1
ATOM 609 C CA . ARG A 1 79 ? 26.271 -19.760 11.079 1.00 32.67 172 ARG A CA 1
ATOM 610 C C . ARG A 1 79 ? 24.857 -19.337 11.466 1.00 33.15 172 ARG A C 1
ATOM 611 O O . ARG A 1 79 ? 24.646 -18.754 12.531 1.00 34.22 172 ARG A O 1
ATOM 619 N N . PHE A 1 80 ? 23.886 -19.669 10.624 1.00 34.91 173 PHE A N 1
ATOM 620 C CA . PHE A 1 80 ? 22.480 -19.533 11.004 1.00 39.23 173 PHE A CA 1
ATOM 621 C C . PHE A 1 80 ? 22.105 -20.393 12.199 1.00 41.73 173 PHE A C 1
ATOM 622 O O . PHE A 1 80 ? 21.399 -19.933 13.107 1.00 44.91 173 PHE A O 1
ATOM 630 N N . LYS A 1 81 ? 22.566 -21.644 12.186 1.00 42.61 174 LYS A N 1
ATOM 631 C CA . LYS A 1 81 ? 22.304 -22.586 13.264 1.00 45.21 174 LYS A CA 1
ATOM 632 C C . LYS A 1 81 ? 23.632 -23.094 13.801 1.00 46.36 174 LYS A C 1
ATOM 633 O O . LYS A 1 81 ? 24.507 -23.497 13.031 1.00 47.37 174 LYS A O 1
ATOM 635 N N . SER A 1 82 ? 23.784 -23.072 15.121 1.00 48.83 175 SER A N 1
ATOM 636 C CA . SER A 1 82 ? 25.026 -23.508 15.753 1.00 52.48 175 SER A CA 1
ATOM 637 C C . SER A 1 82 ? 25.050 -25.026 15.965 1.00 56.41 175 SER A C 1
ATOM 638 O 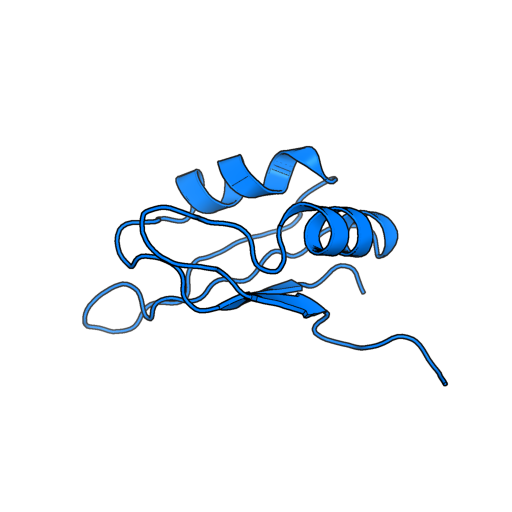O . SER A 1 82 ? 23.999 -25.678 15.960 1.00 56.10 175 SER A O 1
ATOM 641 N N . ARG A 1 83 ? 26.250 -25.584 16.127 1.00 61.61 176 ARG A N 1
ATOM 642 C CA . ARG A 1 83 ? 26.412 -27.011 16.408 1.00 67.98 176 ARG A CA 1
ATOM 643 C C . ARG A 1 83 ? 25.808 -27.367 17.768 1.00 70.81 176 ARG A C 1
ATOM 644 O O . ARG A 1 83 ? 25.742 -26.522 18.666 1.00 70.59 176 ARG A O 1
ATOM 646 N N . LYS A 1 84 ? 25.362 -28.615 17.905 1.00 74.53 177 LYS A N 1
ATOM 647 C CA . LYS A 1 84 ? 24.736 -29.092 19.136 1.00 78.03 177 LYS A CA 1
ATOM 648 C C . LYS A 1 84 ? 25.722 -29.103 20.305 1.00 86.50 177 LYS A C 1
ATOM 649 O O . LYS A 1 84 ? 26.887 -29.470 20.141 1.00 93.41 177 LYS A O 1
ATOM 651 N N . GLU A 1 85 ? 25.242 -28.690 21.477 1.00 88.08 178 GLU A N 1
ATOM 652 C CA . GLU A 1 85 ? 26.059 -28.628 22.689 1.00 98.24 178 GLU A CA 1
ATOM 653 C C . GLU A 1 85 ? 25.195 -28.810 23.930 1.00 101.69 178 GLU A C 1
ATOM 654 O O . GLU A 1 85 ? 24.173 -28.141 24.086 1.00 96.46 178 GLU A O 1
#

Organism: Homo sapiens (NCBI:txid9606)

Foldseek 3Di:
DLKKKKAQADQPQFQVNVCVLQVVQAAWPGKGFDADPVGGPGMMMTRHPDNNSSVSCQVPQAQDDDDNTGMHMDHPDDDDD

Secondary structure (DSSP, 8-state):
--EEEEES--TT--HHHHHHHHGGGS-EEEEEEEEETTEEEEEEEEEES-HHHHHHHHHHHTT-EETTEEPEEEESSPPP-

Sequence (81 aa):
SGNIFIKNLDKSIDNKALYDTFSAFGNILSCKVVCCDENGSKGYYGFFVHHFETQEAAERAIEKMNGMMLLNDRKVFVGRFKSRKE

Nearest PDB structures (foldseek):
  4f25-assembly1_A  TM=1.013E+00  e=1.282E-17  Homo sapiens
  4f26-assembly1_A  TM=9.754E-01  e=3.531E-15  Homo sapiens
  2k8g-assembly1_A  TM=8.710E-01  e=1.116E-14  Homo sapiens
  4fxv-assembly3_C  TM=9.565E-01  e=1.037E-08  Homo sapiens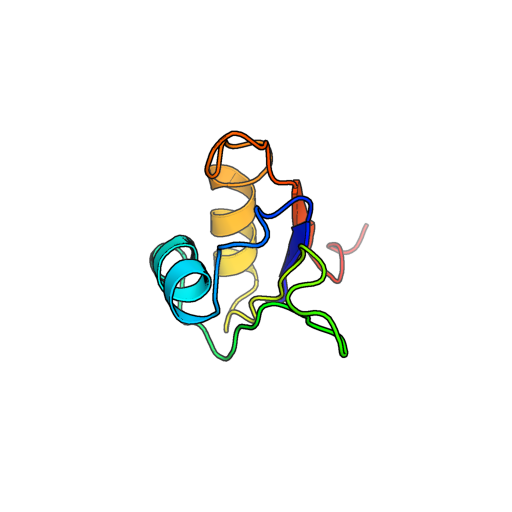
  4zka-assembly4_D  TM=9.583E-01  e=1.359E-08  Homo sapiens

CATH classification: 3.30.70.330

Radius of gyration: 11.97 Å; Cα contacts (8 Å, |Δi|>4): 187; chains: 1; bounding box: 26×31×30 Å

GO terms:
  GO:0005515 protein binding (F, IPI)
  GO:0036464 cytoplasmic ribonucleoprotein granule (C, IDA)
  GO:0008143 poly(A) binding (F, IDA)
  GO:0005634 nucleus (C, IDA)
  GO:0010494 cytoplasmic stress granule (C, IDA)
  GO:0008266 poly(U) RNA binding (F, IDA)
  GO:0005737 cytoplasm (C, IDA)
  GO:0031252 cell leading edge (C, IDA)
  GO:0003730 mRNA 3'-UTR binding (F, IDA)
  GO:0071013 catalytic step 2 spliceosome (C, IDA)
  GO:2000623 negative regulation of nuclear-transcribed mRNA catabolic process, nonsense-mediated decay (P, IDA)
  GO:0005634 nucleus (C, EXP)
  GO:0005737 cytoplasm (C, EXP)
  GO:0000398 mRNA splicing, via spliceosome (P, IC)
  GO:0045070 positive regulation of viral genome replication (P, IMP)
  GO:0005829 cytosol (C, TAS)
  GO:0005829 cytosol (C, IDA)
  GO:0003729 mRNA binding (F, EXP)
  GO:0003723 RNA binding (F, IPI)
  GO:2000767 positive regulation of cytoplasmic translation (P, IDA)

Solvent-accessible surface area: 4918 Å² total; per-residue (Å²): 76,3,46,0,51,0,82,76,4,25,132,90,17,79,75,146,36,0,102,94,36,0,42,89,24,24,86,26,90,66,24,94,15,21,85,65,156,135,36,23,85,9,41,0,60,1,66,0,109,59,68,106,1,0,72,122,0,35,152,126,8,71,34,72,103,31,85,136,103,133,2,99,2,8,47,107,56,101,70,111,152